Protein AF-A0A0C2VKT3-F1 (afdb_monomer_lite)

Foldseek 3Di:
DDDPVLVLLQLLVVLLVLLLVLLVQLLCCCCPVVVHPPLNVVSVVLNVLSVVVDDPVSVVSHDPPPDPPPDDDPLRVDDPDPLSSNVVSLVRNLVSLCSQLVSCVVPPNVSNVSSVVSSVVSVVSNVVCVVVPD

pLDDT: mean 91.53, std 11.04, range [44.0, 98.75]

Structure (mmCIF, N/CA/C/O backbone):
data_AF-A0A0C2VKT3-F1
#
_entry.id   AF-A0A0C2VKT3-F1
#
loop_
_atom_site.group_PDB
_atom_sit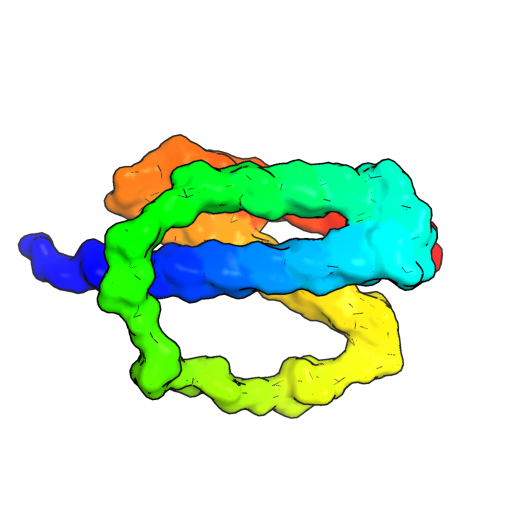e.id
_atom_site.type_symbol
_atom_site.label_atom_id
_atom_site.label_alt_id
_atom_site.label_comp_id
_atom_site.label_asym_id
_atom_site.label_entity_id
_atom_site.label_seq_id
_atom_site.pdbx_PDB_ins_code
_atom_site.Cartn_x
_atom_site.Cartn_y
_atom_site.Cartn_z
_atom_site.occupancy
_atom_site.B_iso_or_equiv
_atom_site.auth_seq_id
_atom_site.auth_comp_id
_atom_site.auth_asym_id
_atom_site.auth_atom_id
_atom_site.pdbx_PDB_model_num
ATOM 1 N N . MET A 1 1 ? 18.850 -9.144 -25.012 1.00 46.22 1 MET A N 1
ATOM 2 C CA . MET A 1 1 ? 18.146 -8.794 -23.759 1.00 46.22 1 MET A CA 1
ATOM 3 C C . MET A 1 1 ? 16.668 -8.713 -24.091 1.00 46.22 1 MET A C 1
ATOM 5 O O . MET A 1 1 ? 16.186 -7.662 -24.487 1.00 46.22 1 MET A O 1
ATOM 9 N N . GLU A 1 2 ? 16.014 -9.872 -24.096 1.00 44.00 2 GLU A N 1
ATOM 10 C CA . GLU A 1 2 ? 14.640 -10.072 -24.577 1.00 44.00 2 GLU A CA 1
ATOM 11 C C . GLU A 1 2 ? 13.592 -9.472 -23.631 1.00 44.00 2 GLU A C 1
ATOM 13 O O . GLU A 1 2 ? 13.833 -9.431 -22.430 1.00 44.00 2 GLU A O 1
ATOM 18 N N . GLU A 1 3 ? 12.463 -9.025 -24.203 1.00 53.09 3 GLU A N 1
ATOM 19 C CA . GLU A 1 3 ? 11.060 -8.892 -23.726 1.00 53.09 3 GLU A CA 1
ATOM 20 C C . GLU A 1 3 ? 10.693 -8.889 -22.218 1.00 53.09 3 GLU A C 1
ATOM 22 O O . GLU A 1 3 ? 9.551 -9.162 -21.839 1.00 53.09 3 GLU A O 1
ATOM 27 N N . ILE A 1 4 ? 11.603 -8.550 -21.313 1.00 60.69 4 ILE A N 1
ATOM 28 C CA . ILE A 1 4 ? 11.334 -8.483 -19.872 1.00 60.69 4 ILE A CA 1
ATOM 29 C C . ILE A 1 4 ? 10.518 -7.222 -19.543 1.00 60.69 4 ILE A C 1
ATOM 31 O O . ILE A 1 4 ? 9.680 -7.246 -18.642 1.00 60.69 4 ILE A O 1
ATOM 35 N N . SER A 1 5 ? 10.695 -6.145 -20.315 1.00 78.06 5 SER A N 1
ATOM 36 C CA . SER A 1 5 ? 10.060 -4.849 -20.050 1.00 78.06 5 SER A CA 1
ATOM 37 C C . SER A 1 5 ? 8.518 -4.917 -20.021 1.00 78.06 5 SER A C 1
ATOM 39 O O . SER A 1 5 ? 7.955 -4.588 -18.978 1.00 78.06 5 SER A O 1
ATOM 41 N N . PRO A 1 6 ? 7.804 -5.466 -21.032 1.00 87.00 6 PRO A N 1
ATOM 42 C CA . PRO A 1 6 ? 6.336 -5.543 -20.994 1.00 87.00 6 PRO A CA 1
ATOM 43 C C . PRO A 1 6 ? 5.778 -6.364 -19.822 1.00 87.00 6 PRO A C 1
ATOM 45 O O . PRO A 1 6 ? 4.744 -6.027 -19.243 1.00 87.00 6 PRO A O 1
ATOM 48 N N . LYS A 1 7 ? 6.466 -7.452 -19.452 1.00 89.56 7 LYS A N 1
ATOM 49 C CA . LYS A 1 7 ? 6.051 -8.327 -18.345 1.00 89.56 7 LYS A CA 1
ATOM 50 C C . LYS A 1 7 ? 6.240 -7.643 -16.990 1.00 89.56 7 LYS A C 1
ATOM 52 O O . LYS A 1 7 ? 5.364 -7.764 -16.135 1.00 89.56 7 LYS A O 1
ATOM 57 N N . ILE A 1 8 ? 7.335 -6.900 -16.808 1.00 92.00 8 ILE A N 1
ATOM 58 C CA . ILE A 1 8 ? 7.554 -6.089 -15.602 1.00 92.00 8 ILE A CA 1
ATOM 59 C C . ILE A 1 8 ? 6.525 -4.961 -15.521 1.00 92.00 8 ILE A C 1
ATOM 61 O O . ILE A 1 8 ? 5.934 -4.761 -14.465 1.00 92.00 8 ILE A O 1
ATOM 65 N N . GLU A 1 9 ? 6.240 -4.263 -16.618 1.00 93.06 9 GLU A N 1
ATOM 66 C CA . GLU A 1 9 ? 5.234 -3.197 -16.607 1.00 93.06 9 GLU A CA 1
ATOM 67 C C . GLU A 1 9 ? 3.840 -3.724 -16.230 1.00 93.06 9 GLU A C 1
ATOM 69 O O . GLU A 1 9 ? 3.139 -3.096 -15.434 1.00 93.06 9 GLU A O 1
ATOM 74 N N . ARG A 1 10 ? 3.458 -4.918 -16.712 1.00 92.44 10 ARG A N 1
ATOM 75 C CA . ARG A 1 10 ? 2.228 -5.602 -16.271 1.00 92.44 10 ARG A CA 1
ATOM 76 C C . ARG A 1 10 ? 2.248 -5.905 -14.771 1.00 92.44 10 ARG A C 1
ATOM 78 O O . ARG A 1 10 ? 1.241 -5.691 -14.095 1.00 92.44 10 ARG A O 1
ATOM 85 N N . LEU A 1 11 ? 3.368 -6.413 -14.252 1.00 93.38 11 LEU A N 1
ATOM 86 C CA . LEU A 1 11 ? 3.534 -6.707 -12.825 1.00 93.38 11 LEU A CA 1
ATOM 87 C C . LEU A 1 11 ? 3.355 -5.439 -11.979 1.00 93.38 11 LEU A C 1
ATOM 89 O O . LEU A 1 11 ? 2.646 -5.462 -10.971 1.00 93.38 11 LEU A O 1
ATOM 93 N N . ILE A 1 12 ? 3.957 -4.330 -12.405 1.00 95.31 12 ILE A N 1
ATOM 94 C CA . ILE A 1 12 ? 3.856 -3.044 -11.718 1.00 95.31 12 ILE A CA 1
ATOM 95 C C . ILE A 1 12 ? 2.415 -2.510 -11.771 1.00 95.31 12 ILE A C 1
ATOM 97 O O . ILE A 1 12 ? 1.900 -2.085 -10.739 1.00 95.31 12 ILE A O 1
ATOM 101 N N . ASP A 1 13 ? 1.729 -2.566 -12.921 1.00 94.06 13 ASP A N 1
ATOM 102 C CA . ASP A 1 13 ? 0.328 -2.113 -13.045 1.00 94.06 13 ASP A CA 1
ATOM 103 C C . ASP A 1 13 ? -0.588 -2.848 -12.065 1.00 94.06 13 ASP A C 1
ATOM 105 O O . ASP A 1 13 ? -1.330 -2.225 -11.302 1.00 94.06 13 ASP A O 1
ATOM 109 N N . ALA A 1 14 ? -0.484 -4.180 -12.047 1.00 93.38 14 ALA A N 1
ATOM 110 C CA . ALA A 1 14 ? -1.310 -5.023 -11.199 1.00 93.38 14 ALA A CA 1
ATOM 111 C C . ALA A 1 14 ? -1.111 -4.695 -9.711 1.00 93.38 14 ALA A C 1
ATOM 113 O O . ALA A 1 14 ? -2.086 -4.559 -8.969 1.00 93.38 14 ALA A O 1
ATOM 114 N N . ASN A 1 15 ? 0.138 -4.522 -9.268 1.00 96.50 15 ASN A N 1
ATOM 115 C CA . ASN A 1 15 ? 0.430 -4.239 -7.862 1.00 96.50 15 ASN A CA 1
ATOM 116 C C . ASN A 1 15 ? 0.115 -2.790 -7.465 1.00 96.50 15 ASN A C 1
ATOM 118 O O . ASN A 1 15 ? -0.344 -2.569 -6.346 1.00 96.50 15 ASN A O 1
ATOM 122 N N . LEU A 1 16 ? 0.256 -1.812 -8.368 1.00 96.88 16 LEU A N 1
ATOM 123 C CA . LEU A 1 16 ? -0.225 -0.446 -8.121 1.00 96.88 16 LEU A CA 1
ATOM 124 C C . LEU A 1 16 ? -1.736 -0.418 -7.903 1.00 96.88 16 LEU A C 1
ATOM 126 O O . LEU A 1 16 ? -2.216 0.273 -6.998 1.00 96.88 16 LEU A O 1
ATOM 130 N N . ASN A 1 17 ? -2.485 -1.177 -8.708 1.00 94.69 17 ASN A N 1
ATOM 131 C CA . ASN A 1 17 ? -3.932 -1.236 -8.571 1.00 94.69 17 ASN A CA 1
ATOM 132 C C . ASN A 1 17 ? -4.347 -1.914 -7.255 1.00 94.69 17 ASN A C 1
ATOM 134 O O . ASN A 1 17 ? -5.128 -1.335 -6.502 1.00 94.69 17 ASN A O 1
ATOM 138 N N . ARG A 1 18 ? -3.755 -3.072 -6.926 1.00 95.31 18 ARG A N 1
ATOM 139 C CA . ARG A 1 18 ? -4.019 -3.795 -5.666 1.00 95.31 18 ARG A CA 1
ATOM 140 C C . ARG A 1 18 ? -3.691 -2.957 -4.430 1.00 95.31 18 ARG A C 1
ATOM 142 O O . ARG A 1 18 ? -4.489 -2.911 -3.496 1.00 95.31 18 ARG A O 1
ATOM 149 N N . LEU A 1 19 ? -2.557 -2.253 -4.440 1.00 98.31 19 LEU A N 1
ATOM 150 C CA . LEU A 1 19 ? -2.166 -1.344 -3.362 1.00 98.31 19 LEU A CA 1
ATOM 151 C C . LEU A 1 19 ? -3.181 -0.206 -3.193 1.00 98.31 19 LEU A C 1
ATOM 153 O O . LEU A 1 19 ? -3.622 0.074 -2.079 1.00 98.31 19 LEU A O 1
ATOM 157 N N . LYS A 1 20 ? -3.599 0.427 -4.295 1.00 97.56 20 LYS A N 1
ATOM 158 C CA . LYS A 1 20 ? -4.596 1.506 -4.265 1.00 97.56 20 LYS A CA 1
ATOM 159 C C . LYS A 1 20 ? -5.951 1.022 -3.740 1.00 97.56 20 LYS A C 1
ATOM 161 O O . LYS A 1 20 ? -6.568 1.728 -2.945 1.00 97.56 20 LYS A O 1
ATOM 166 N N . GLU A 1 21 ? -6.417 -0.143 -4.184 1.00 96.88 21 GLU A N 1
ATOM 167 C CA . GLU A 1 21 ? -7.693 -0.732 -3.759 1.00 96.88 21 GLU A CA 1
ATOM 168 C C . GLU A 1 21 ? -7.683 -1.101 -2.274 1.00 96.88 21 GLU A C 1
ATOM 170 O O . GLU A 1 21 ? -8.588 -0.703 -1.545 1.00 96.88 21 GLU A O 1
ATOM 175 N N . GLY A 1 22 ? -6.637 -1.778 -1.793 1.00 97.75 22 GLY A N 1
ATOM 176 C CA . GLY A 1 22 ? -6.547 -2.137 -0.377 1.00 97.75 22 GLY A CA 1
ATOM 177 C C . GLY A 1 22 ? -6.461 -0.910 0.536 1.00 97.75 22 GLY A C 1
ATOM 178 O O . GLY A 1 22 ? -7.178 -0.828 1.532 1.00 97.75 22 GLY A O 1
ATOM 179 N N . LEU A 1 23 ? -5.677 0.107 0.151 1.00 98.38 23 LEU A N 1
ATOM 180 C CA . LEU A 1 23 ? -5.632 1.384 0.872 1.00 98.38 23 LEU A CA 1
ATOM 181 C C . LEU A 1 23 ? -6.991 2.092 0.876 1.00 98.3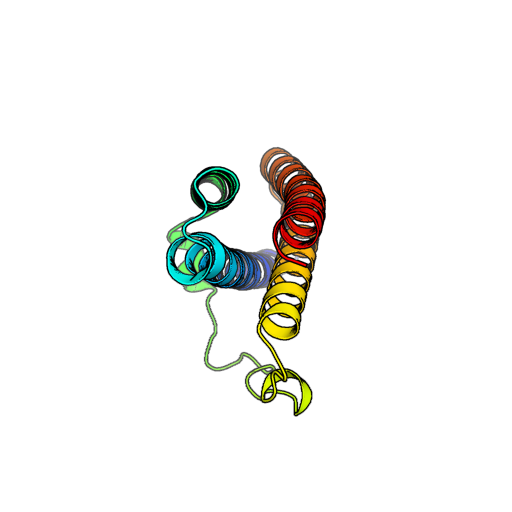8 23 LEU A C 1
ATOM 183 O O . LEU A 1 23 ? -7.344 2.720 1.871 1.00 98.38 23 LEU A O 1
ATOM 187 N N . ARG A 1 24 ? -7.759 2.003 -0.220 1.00 98.44 24 ARG A N 1
ATOM 188 C CA . ARG A 1 24 ? -9.103 2.586 -0.292 1.00 98.44 24 ARG A CA 1
ATOM 189 C C . ARG A 1 24 ? -10.037 1.951 0.732 1.00 98.44 24 ARG A C 1
ATOM 191 O O . ARG A 1 24 ? -10.757 2.685 1.401 1.00 98.44 24 ARG A O 1
ATOM 198 N N . VAL A 1 25 ? -10.010 0.625 0.854 1.00 98.25 25 VAL A N 1
ATOM 199 C CA . VAL A 1 25 ? -10.837 -0.101 1.827 1.00 98.25 25 VAL A CA 1
ATOM 200 C C . VAL A 1 25 ? -10.493 0.330 3.252 1.00 98.25 25 VAL A C 1
ATOM 202 O O . VAL A 1 25 ? -11.394 0.679 4.010 1.00 98.25 25 VAL A O 1
ATOM 205 N N . ILE A 1 26 ? -9.204 0.376 3.604 1.00 98.38 26 ILE A N 1
ATOM 206 C CA . ILE A 1 26 ? -8.758 0.781 4.948 1.00 98.38 26 ILE A CA 1
ATOM 207 C C . ILE A 1 26 ? -9.156 2.237 5.239 1.00 98.38 26 ILE A C 1
ATOM 209 O O . ILE A 1 26 ? -9.677 2.530 6.312 1.00 98.38 26 ILE A O 1
ATOM 213 N N . GLU A 1 27 ? -8.964 3.151 4.280 1.00 98.44 27 GLU A N 1
ATOM 214 C CA . GLU A 1 27 ? -9.356 4.559 4.433 1.00 98.44 27 GLU A CA 1
ATOM 215 C C . GLU A 1 27 ? -10.853 4.712 4.704 1.00 98.44 27 GLU A C 1
ATOM 217 O O . GLU A 1 27 ? -11.238 5.477 5.584 1.00 98.44 27 GLU A O 1
ATOM 222 N N . ASP A 1 28 ? -11.694 4.013 3.942 1.00 98.50 28 ASP A N 1
ATOM 223 C CA . ASP A 1 28 ? -13.145 4.123 4.074 1.00 98.50 28 ASP A CA 1
ATOM 224 C C . ASP A 1 28 ? -13.640 3.492 5.384 1.00 98.50 28 ASP A C 1
ATOM 226 O O . ASP A 1 28 ? -14.580 4.012 5.980 1.00 98.50 28 ASP A O 1
ATOM 230 N N . ILE A 1 29 ? -12.973 2.453 5.895 1.00 98.19 29 ILE A N 1
ATOM 231 C CA . ILE A 1 29 ? -13.241 1.912 7.235 1.00 98.19 29 ILE A CA 1
ATOM 232 C C . ILE A 1 29 ? -12.914 2.956 8.310 1.00 98.19 29 ILE A C 1
ATOM 234 O O . ILE A 1 29 ? -13.779 3.281 9.124 1.00 98.19 29 ILE A O 1
ATOM 238 N N . CYS A 1 30 ? -11.713 3.543 8.286 1.00 98.06 30 CYS A N 1
ATOM 239 C CA . CYS A 1 30 ? -11.349 4.603 9.233 1.00 98.06 30 CYS A CA 1
ATOM 240 C C . CYS A 1 30 ? -12.313 5.795 9.146 1.00 98.06 30 CYS A C 1
ATOM 242 O O . CYS A 1 30 ? -12.766 6.307 10.168 1.00 98.06 30 CYS A O 1
ATOM 244 N N . ARG A 1 31 ? -12.677 6.209 7.927 1.00 97.81 31 ARG A N 1
ATOM 245 C CA . ARG A 1 31 ? -13.536 7.372 7.698 1.00 97.81 31 ARG A CA 1
ATOM 246 C C . ARG A 1 31 ? -14.982 7.135 8.110 1.00 97.81 31 ARG A C 1
ATOM 248 O O . ARG A 1 31 ? -15.551 7.993 8.770 1.00 97.81 31 ARG A O 1
ATOM 255 N N . TYR A 1 32 ? -15.599 6.049 7.659 1.00 98.12 32 TYR A N 1
ATOM 256 C CA . TYR A 1 32 ? -17.052 5.885 7.753 1.00 98.12 32 TYR A CA 1
ATOM 257 C C . TYR A 1 32 ? -17.488 5.005 8.917 1.00 98.12 32 TYR A C 1
ATOM 259 O O . TYR A 1 32 ? -18.584 5.206 9.432 1.00 98.12 32 TYR A O 1
ATOM 267 N N . ILE A 1 33 ? -16.658 4.048 9.340 1.00 97.75 33 ILE A N 1
ATOM 268 C CA . ILE A 1 33 ? -16.978 3.198 10.493 1.00 97.75 33 ILE A CA 1
ATOM 269 C C . ILE A 1 33 ? -16.491 3.869 11.775 1.00 97.75 33 ILE A C 1
ATOM 271 O O . ILE A 1 33 ? -17.265 4.028 12.715 1.00 97.75 33 ILE A O 1
ATOM 275 N N . HIS A 1 34 ? -15.237 4.326 11.791 1.00 97.56 34 HIS A N 1
ATOM 276 C CA . HIS A 1 34 ? -14.632 4.895 13.002 1.00 97.56 34 HIS A CA 1
ATOM 277 C C . HIS A 1 34 ? -14.748 6.417 13.112 1.00 97.56 34 HIS A C 1
ATOM 279 O O . HIS A 1 34 ? -14.486 6.961 14.180 1.00 97.56 34 HIS A O 1
ATOM 285 N N . ASN A 1 35 ? -15.151 7.119 12.043 1.00 97.56 35 ASN A N 1
ATOM 286 C CA . ASN A 1 35 ? -15.140 8.591 11.976 1.00 97.56 35 ASN A CA 1
ATOM 287 C C . ASN A 1 35 ? -13.787 9.192 12.394 1.00 97.56 35 ASN A C 1
ATOM 289 O O . ASN A 1 35 ? -13.708 10.276 12.975 1.00 97.56 35 ASN A O 1
ATOM 293 N N . ASP A 1 36 ? -12.708 8.468 12.106 1.00 97.75 36 ASP A N 1
ATOM 294 C CA . ASP A 1 36 ? -11.385 8.791 12.598 1.00 97.75 36 ASP A CA 1
ATOM 295 C C . ASP A 1 36 ? -10.766 9.950 11.807 1.00 97.75 36 ASP A C 1
ATOM 297 O O . ASP A 1 36 ? -10.703 9.947 10.573 1.00 97.75 36 ASP A O 1
ATOM 301 N N . THR A 1 37 ? -10.279 10.950 12.538 1.00 96.38 37 THR A N 1
ATOM 302 C CA . THR A 1 37 ? -9.683 12.164 11.969 1.00 96.38 37 THR A CA 1
ATOM 303 C C . THR A 1 37 ? -8.156 12.128 11.950 1.00 96.38 37 THR A C 1
ATOM 305 O O . THR A 1 37 ? -7.548 13.034 11.379 1.00 96.38 37 THR A O 1
ATOM 308 N N . GLN A 1 38 ? -7.521 11.089 12.510 1.00 96.69 38 GLN A N 1
ATOM 309 C CA . GLN A 1 38 ? -6.062 11.002 12.614 1.00 96.69 38 GLN A CA 1
ATOM 310 C C . GLN A 1 38 ? -5.424 10.079 11.569 1.00 96.69 38 GLN A C 1
ATOM 312 O O . GLN A 1 38 ? -4.500 10.493 10.869 1.00 96.69 38 GLN A O 1
ATOM 317 N N . LEU A 1 39 ? -5.898 8.845 11.425 1.00 97.69 39 LEU A N 1
ATOM 318 C CA . LEU A 1 39 ? -5.415 7.849 10.463 1.00 97.69 39 LEU A CA 1
ATOM 319 C C . LEU A 1 39 ? -5.980 8.081 9.062 1.00 97.69 39 LEU A C 1
ATOM 321 O O . LEU A 1 39 ? -5.244 7.947 8.083 1.00 97.69 39 LEU A O 1
ATOM 325 N N . THR A 1 40 ? -7.246 8.489 8.936 1.00 98.25 40 THR A N 1
ATOM 326 C CA . THR A 1 40 ? -7.867 8.796 7.631 1.00 98.25 40 THR A CA 1
ATOM 327 C C . THR A 1 40 ? -7.009 9.718 6.743 1.00 98.25 40 THR A C 1
ATOM 329 O O . THR A 1 40 ? -6.754 9.359 5.586 1.00 98.25 40 THR A O 1
ATOM 332 N N . PRO A 1 41 ? -6.527 10.894 7.206 1.00 98.06 41 PRO A N 1
ATOM 333 C CA . PRO A 1 41 ? -5.691 11.761 6.373 1.00 98.06 41 PRO A CA 1
ATOM 334 C C . PRO A 1 41 ? -4.316 11.155 6.051 1.00 98.06 41 PRO A C 1
ATOM 336 O O . PRO A 1 41 ? -3.787 11.406 4.966 1.00 98.06 41 PRO A O 1
ATOM 339 N N . GLN A 1 42 ? -3.747 10.331 6.935 1.00 98.19 42 GLN A N 1
ATOM 340 C CA . GLN A 1 42 ? -2.472 9.650 6.683 1.00 98.19 42 GLN A CA 1
ATOM 341 C C . GLN A 1 42 ? -2.609 8.621 5.553 1.00 98.19 42 GLN A C 1
ATOM 343 O O . GLN A 1 42 ? -1.833 8.639 4.597 1.00 98.19 42 GLN A O 1
ATOM 348 N N . ILE A 1 43 ? -3.657 7.792 5.595 1.00 98.12 43 ILE A N 1
ATOM 349 C CA . ILE A 1 43 ? -3.953 6.802 4.548 1.00 98.12 43 ILE A CA 1
ATOM 350 C C . ILE A 1 43 ? -4.261 7.500 3.215 1.00 98.12 43 ILE A C 1
ATOM 352 O O . ILE A 1 43 ? -3.766 7.094 2.160 1.00 98.12 43 ILE A O 1
ATOM 356 N N . LYS A 1 44 ? -5.025 8.601 3.248 1.00 97.69 44 LYS A N 1
ATOM 357 C CA . LYS A 1 44 ? -5.282 9.429 2.061 1.00 97.69 44 LYS A CA 1
ATOM 358 C C . LYS A 1 44 ? -3.976 9.965 1.459 1.00 97.69 44 LYS A C 1
ATOM 360 O O . LYS A 1 44 ? -3.811 9.947 0.240 1.00 97.69 44 LYS A O 1
ATOM 365 N N . THR A 1 45 ? -3.047 10.422 2.296 1.00 97.50 45 THR A N 1
ATOM 366 C CA . THR A 1 45 ? -1.741 10.944 1.859 1.00 97.50 45 THR A CA 1
ATOM 367 C C . THR A 1 45 ? -0.915 9.858 1.176 1.00 97.50 45 THR A C 1
ATOM 369 O O . THR A 1 45 ? -0.443 10.076 0.060 1.00 97.50 45 THR A O 1
ATOM 372 N N . LEU A 1 46 ? -0.838 8.662 1.769 1.00 97.06 46 LEU A N 1
ATOM 373 C CA . LEU A 1 46 ? -0.209 7.491 1.150 1.00 97.06 46 LEU A CA 1
ATOM 374 C C . LEU A 1 46 ? -0.788 7.185 -0.233 1.00 97.06 46 LEU A C 1
ATOM 376 O O . LEU A 1 46 ? -0.051 6.993 -1.198 1.00 97.06 46 LEU A O 1
ATOM 380 N N . ARG A 1 47 ? -2.118 7.196 -0.365 1.00 96.94 47 ARG A N 1
ATOM 381 C CA . ARG A 1 47 ? -2.775 6.991 -1.662 1.00 96.94 47 ARG A CA 1
ATOM 382 C C . ARG A 1 47 ? -2.401 8.048 -2.695 1.00 96.94 47 ARG A C 1
ATOM 384 O O . ARG A 1 47 ? -2.247 7.706 -3.865 1.00 96.94 47 ARG A O 1
ATOM 391 N N . HIS A 1 48 ? -2.278 9.311 -2.294 1.00 96.12 48 HIS A N 1
ATOM 392 C CA . HIS A 1 48 ? -1.854 10.377 -3.201 1.00 96.12 48 HIS A CA 1
ATOM 393 C C . HIS A 1 48 ? -0.404 10.201 -3.658 1.00 96.12 48 HIS A C 1
ATOM 395 O O . HIS A 1 48 ? -0.117 10.452 -4.826 1.00 96.12 48 HIS A O 1
ATOM 401 N N . GLN A 1 49 ? 0.486 9.716 -2.789 1.00 96.31 49 GLN A N 1
ATOM 402 C CA . GLN A 1 49 ? 1.881 9.448 -3.153 1.00 96.31 49 GLN A CA 1
ATOM 403 C C . GLN A 1 49 ? 2.012 8.402 -4.265 1.00 96.31 49 GLN A C 1
ATOM 405 O O . GLN A 1 49 ? 2.929 8.501 -5.072 1.00 96.31 49 GLN A O 1
ATOM 410 N N . LEU A 1 50 ? 1.070 7.456 -4.379 1.00 96.25 50 LEU A N 1
ATOM 411 C CA . LEU A 1 50 ? 1.075 6.461 -5.459 1.00 96.25 50 LEU A CA 1
ATOM 412 C C . LEU A 1 50 ? 0.990 7.080 -6.857 1.00 96.25 50 LEU A C 1
ATOM 414 O O . LEU A 1 50 ? 1.416 6.447 -7.820 1.00 96.25 50 LEU A O 1
ATOM 418 N N . GLN A 1 51 ? 0.439 8.292 -6.987 1.00 94.75 51 GLN A N 1
ATOM 419 C CA . GLN A 1 51 ? 0.201 8.933 -8.282 1.00 94.75 51 GLN A CA 1
ATOM 420 C C . GLN A 1 51 ? 1.483 9.159 -9.083 1.00 94.75 51 GLN A C 1
ATOM 422 O O . GLN A 1 51 ? 1.439 9.078 -10.306 1.00 94.75 51 GLN A O 1
ATOM 427 N N . SER A 1 52 ? 2.623 9.363 -8.417 1.00 93.69 52 SER A N 1
ATOM 428 C CA . SER A 1 52 ? 3.922 9.517 -9.086 1.00 93.69 52 SER A CA 1
ATOM 429 C C . SER A 1 52 ? 4.371 8.256 -9.831 1.00 93.69 52 SER A C 1
ATOM 431 O O . SER A 1 52 ? 5.156 8.344 -10.771 1.00 93.69 52 SER A O 1
ATOM 433 N N . ALA A 1 53 ? 3.868 7.085 -9.436 1.00 94.75 53 ALA A N 1
ATOM 434 C CA . ALA A 1 53 ? 4.218 5.806 -10.039 1.00 94.75 53 ALA A CA 1
ATOM 435 C C . ALA A 1 53 ? 3.268 5.390 -11.175 1.00 94.75 53 ALA A C 1
ATOM 437 O O . ALA A 1 53 ? 3.552 4.412 -11.875 1.00 94.75 53 ALA A O 1
ATOM 438 N N . TYR A 1 54 ? 2.144 6.091 -11.364 1.00 93.44 54 TYR A N 1
ATOM 439 C CA . TYR A 1 54 ? 1.199 5.813 -12.444 1.00 93.44 54 TYR A CA 1
ATOM 440 C C . TYR A 1 54 ? 1.661 6.438 -13.764 1.00 93.44 54 TYR A C 1
ATOM 442 O O . TYR A 1 54 ? 2.109 7.577 -13.822 1.00 93.44 54 TYR A O 1
ATOM 450 N N . SER A 1 55 ? 1.488 5.690 -14.852 1.00 90.62 55 SER A N 1
ATOM 451 C CA . SER A 1 55 ? 1.748 6.151 -16.215 1.00 90.62 55 SER A CA 1
ATOM 452 C C . SER A 1 55 ? 0.638 5.657 -17.129 1.00 90.62 55 SER A C 1
ATOM 454 O O . SER A 1 55 ? 0.311 4.469 -17.113 1.00 90.62 55 SER A O 1
ATOM 456 N N . ILE A 1 56 ? 0.071 6.549 -17.947 1.00 89.00 56 ILE A N 1
ATOM 457 C CA . ILE A 1 56 ? -0.985 6.186 -18.905 1.00 89.00 56 ILE A CA 1
ATOM 458 C C . ILE A 1 56 ? -0.505 5.124 -19.899 1.00 89.00 56 ILE A C 1
ATOM 460 O O . ILE A 1 56 ? -1.260 4.228 -20.265 1.00 89.00 56 ILE A O 1
ATOM 464 N N . ASN A 1 57 ? 0.785 5.151 -20.243 1.00 88.50 57 ASN A N 1
ATOM 465 C CA . ASN A 1 57 ? 1.394 4.175 -21.137 1.00 88.50 57 ASN A CA 1
ATOM 466 C C . ASN A 1 57 ? 1.350 2.764 -20.549 1.00 88.50 57 ASN A C 1
ATOM 468 O O . ASN A 1 57 ? 1.349 1.801 -21.305 1.00 88.50 57 ASN A O 1
ATOM 472 N N . ARG A 1 58 ? 1.279 2.606 -19.222 1.00 90.38 58 ARG A N 1
ATOM 473 C CA . ARG A 1 58 ? 1.256 1.282 -18.596 1.00 90.38 58 ARG A CA 1
ATOM 474 C C . ARG A 1 58 ? -0.063 0.535 -18.824 1.00 90.38 58 ARG A C 1
ATOM 476 O O . ARG A 1 58 ? -0.081 -0.693 -18.774 1.00 90.38 58 ARG A O 1
ATOM 483 N N . LEU A 1 59 ? -1.141 1.248 -19.165 1.00 87.38 59 LEU A N 1
ATOM 484 C CA . LEU A 1 59 ? -2.443 0.641 -19.461 1.00 87.38 59 LEU A CA 1
ATOM 485 C C . LEU A 1 59 ? -2.374 -0.382 -20.602 1.00 87.38 59 LEU A C 1
ATOM 487 O O . LEU A 1 59 ? -3.131 -1.346 -20.584 1.00 87.38 59 LEU A O 1
ATOM 491 N N . GLN A 1 60 ? -1.440 -0.222 -21.546 1.00 89.69 60 GLN A N 1
ATOM 492 C CA . GLN A 1 60 ? -1.259 -1.164 -22.656 1.00 89.69 60 GLN A CA 1
ATOM 493 C C . GLN A 1 60 ? -0.848 -2.576 -22.200 1.00 89.69 60 GLN A C 1
ATOM 495 O O . GLN A 1 60 ? -1.065 -3.544 -22.920 1.00 89.69 60 GLN A O 1
ATOM 500 N N . TYR A 1 61 ? -0.265 -2.705 -21.003 1.00 89.31 61 TYR A N 1
ATOM 501 C CA . TYR A 1 61 ? 0.186 -3.983 -20.447 1.00 89.31 61 TYR A CA 1
ATOM 502 C C . TYR A 1 61 ? -0.855 -4.632 -19.531 1.00 89.31 61 TYR A C 1
ATOM 504 O O . TYR A 1 61 ? -0.645 -5.745 -19.035 1.00 89.31 61 TYR A O 1
ATOM 512 N N . ARG A 1 62 ? -1.983 -3.954 -19.291 1.00 86.50 62 ARG A N 1
ATOM 513 C CA . ARG A 1 62 ? -3.068 -4.481 -18.474 1.00 86.50 62 ARG A CA 1
ATOM 514 C C . ARG A 1 62 ? -3.726 -5.640 -19.206 1.00 86.50 62 ARG A C 1
ATOM 516 O O . ARG A 1 62 ? -4.398 -5.463 -20.213 1.00 86.50 62 ARG A O 1
ATOM 523 N N . ASN A 1 63 ? -3.565 -6.835 -18.656 1.00 81.56 63 ASN A N 1
ATOM 524 C CA . ASN A 1 63 ? -4.154 -8.042 -19.211 1.00 81.56 63 ASN A CA 1
ATOM 525 C C . ASN A 1 63 ? -5.064 -8.691 -18.168 1.00 81.56 63 ASN A C 1
ATOM 527 O O . ASN A 1 63 ? -4.616 -9.506 -17.357 1.00 81.56 63 ASN A O 1
ATOM 531 N N . ILE A 1 64 ? -6.333 -8.272 -18.201 1.00 79.88 64 ILE A N 1
ATOM 532 C CA . ILE A 1 64 ? -7.411 -8.813 -17.367 1.00 79.88 64 ILE A CA 1
ATOM 533 C C . ILE A 1 64 ? -7.776 -10.216 -17.853 1.00 79.88 64 ILE A C 1
ATOM 535 O O . ILE A 1 64 ? -7.986 -11.109 -17.044 1.00 79.88 64 ILE A O 1
ATOM 539 N N . GLU A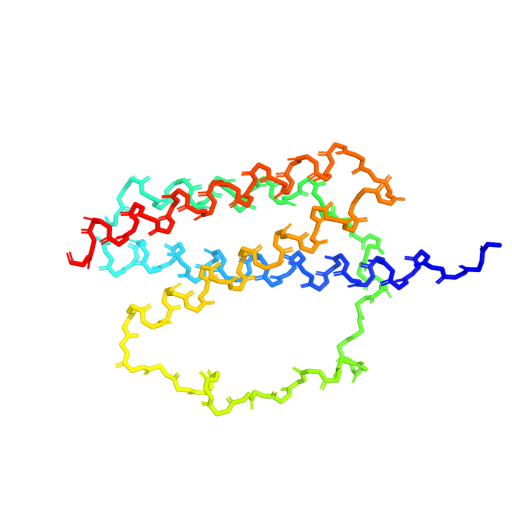 1 65 ? -7.859 -10.445 -19.164 1.00 75.25 65 GLU A N 1
ATOM 540 C CA . GLU A 1 65 ? -8.341 -11.706 -19.742 1.00 75.25 65 GLU A CA 1
ATOM 541 C C . GLU A 1 65 ? -7.434 -12.892 -19.401 1.00 75.25 65 GLU A C 1
ATOM 543 O O . GLU A 1 65 ? -7.928 -13.921 -18.941 1.00 75.25 65 GLU A O 1
ATOM 548 N N . GLY A 1 66 ? -6.121 -12.701 -19.508 1.00 71.56 66 GLY A N 1
ATOM 549 C CA . GLY A 1 66 ? -5.091 -13.679 -19.167 1.00 71.56 66 GLY A CA 1
ATOM 550 C C . GLY A 1 66 ? -4.560 -13.577 -17.736 1.00 71.56 66 GLY A C 1
ATOM 551 O O . GLY A 1 66 ? -3.433 -14.011 -17.490 1.00 71.56 66 GLY A O 1
ATOM 552 N N . ASP A 1 67 ? -5.276 -12.938 -16.805 1.00 72.31 67 ASP A N 1
ATOM 553 C CA . ASP A 1 67 ? -4.978 -13.075 -15.374 1.00 72.31 67 ASP A CA 1
ATOM 554 C C . ASP A 1 67 ? -5.534 -14.416 -14.873 1.00 72.31 67 ASP A C 1
ATOM 556 O O . ASP A 1 67 ? -6.733 -14.687 -14.976 1.00 72.31 67 ASP A O 1
ATOM 560 N N . THR A 1 68 ? -4.648 -15.277 -14.379 1.00 66.62 68 THR A N 1
ATOM 561 C CA . THR A 1 68 ? -4.976 -16.627 -13.910 1.00 66.62 68 THR A CA 1
ATOM 562 C C . THR A 1 68 ? -5.459 -16.648 -12.458 1.00 66.62 68 THR A C 1
ATOM 564 O O . THR A 1 68 ? -6.054 -17.638 -12.040 1.00 66.62 68 THR A O 1
ATOM 567 N N . GLN A 1 69 ? -5.290 -15.558 -11.698 1.00 67.44 69 GLN A N 1
ATOM 568 C CA . GLN A 1 69 ? -5.730 -15.439 -10.298 1.00 67.44 69 GLN A CA 1
ATOM 569 C C . GLN A 1 69 ? -7.141 -14.842 -10.150 1.00 67.44 69 GLN A C 1
ATOM 571 O O . GLN A 1 69 ? -7.428 -14.104 -9.212 1.00 67.44 69 GLN A O 1
ATOM 576 N N . LYS A 1 70 ? -8.059 -15.152 -11.069 1.00 66.19 70 LYS A N 1
ATOM 577 C CA . LYS A 1 70 ? -9.449 -14.658 -10.994 1.00 66.19 70 LYS A CA 1
ATOM 578 C C . LYS A 1 70 ? -10.306 -15.370 -9.956 1.00 66.19 70 LYS A C 1
ATOM 580 O O . LYS A 1 70 ? -11.334 -14.839 -9.546 1.00 66.19 70 LYS A O 1
ATOM 585 N N . GLN A 1 71 ? -9.941 -16.596 -9.596 1.00 72.19 71 GLN A N 1
ATOM 586 C CA . GLN A 1 71 ? -10.730 -17.393 -8.669 1.00 72.19 71 GLN A CA 1
ATOM 587 C C . GLN A 1 71 ? -10.353 -17.040 -7.238 1.00 72.19 71 GLN A C 1
ATOM 589 O O . GLN A 1 71 ? -9.212 -17.242 -6.827 1.00 72.19 71 GLN A O 1
ATOM 594 N N . SER A 1 72 ? -11.331 -16.549 -6.481 1.00 76.06 72 SER A N 1
ATOM 595 C CA . SER A 1 72 ? -11.151 -16.331 -5.055 1.00 76.06 72 SER A CA 1
ATOM 596 C C . SER A 1 72 ? -11.004 -17.651 -4.316 1.00 76.06 72 SER A C 1
ATOM 598 O O . SER A 1 72 ? -11.725 -18.622 -4.566 1.00 76.06 72 SER A O 1
ATOM 600 N N . THR A 1 73 ? -10.092 -17.674 -3.355 1.00 76.19 73 THR A N 1
ATOM 601 C CA . THR A 1 73 ? -10.001 -18.781 -2.402 1.00 76.19 73 THR A CA 1
ATOM 602 C C . THR A 1 73 ? -11.167 -18.721 -1.408 1.00 76.19 73 THR A C 1
ATOM 604 O O . THR A 1 73 ? -11.764 -17.667 -1.184 1.00 76.19 73 THR A O 1
ATOM 607 N N . LYS A 1 74 ? -11.504 -19.843 -0.754 1.00 73.69 74 LYS A N 1
ATOM 608 C CA . LYS A 1 74 ? -12.551 -19.851 0.290 1.00 73.69 74 LYS A CA 1
ATOM 609 C C . LYS A 1 74 ? -12.273 -18.821 1.394 1.00 73.69 74 LYS A C 1
ATOM 611 O O . LYS A 1 74 ? -13.198 -18.164 1.851 1.00 73.69 74 LYS A O 1
ATOM 616 N N . SER A 1 75 ? -11.005 -18.648 1.769 1.00 69.50 75 SER A N 1
ATOM 617 C CA . SER A 1 75 ? -10.557 -17.661 2.756 1.00 69.50 75 SER A CA 1
ATOM 618 C C . SER A 1 75 ? -10.616 -16.212 2.258 1.00 69.50 75 SER A C 1
ATOM 620 O O . SER A 1 75 ? -10.621 -15.296 3.074 1.00 69.50 75 SER A O 1
ATOM 622 N N . GLU A 1 76 ? -10.672 -15.964 0.948 1.00 70.44 76 GLU A N 1
ATOM 623 C CA . GLU A 1 76 ? -10.954 -14.635 0.391 1.00 70.44 76 GLU A CA 1
ATOM 624 C C . GLU A 1 76 ? -12.449 -14.312 0.368 1.00 70.44 76 GLU A C 1
ATOM 626 O O . GLU A 1 76 ? -12.814 -13.148 0.521 1.00 70.44 76 GLU A O 1
ATOM 631 N N . LEU A 1 77 ? -13.301 -15.330 0.209 1.00 74.31 77 LEU A N 1
ATOM 632 C CA . LEU A 1 77 ? -14.758 -15.182 0.132 1.00 74.31 77 LEU A CA 1
ATOM 633 C C . LEU A 1 77 ? -15.422 -14.935 1.492 1.00 74.31 77 LEU A C 1
ATOM 635 O O . LEU A 1 77 ? -16.552 -14.457 1.540 1.00 74.31 77 LEU A O 1
ATOM 639 N N . THR A 1 78 ? -14.744 -15.257 2.594 1.00 75.94 78 THR A N 1
ATOM 640 C CA . THR A 1 78 ? -15.295 -15.119 3.945 1.00 75.94 78 THR A CA 1
ATOM 641 C C . THR A 1 78 ? -14.491 -14.135 4.789 1.00 75.94 78 THR A C 1
ATOM 643 O O . THR A 1 78 ? -13.263 -14.217 4.870 1.00 75.94 78 THR A O 1
ATOM 646 N N . ARG A 1 79 ? -15.197 -13.236 5.478 1.00 82.81 79 ARG A N 1
ATOM 647 C CA . ARG A 1 79 ? -14.672 -12.394 6.562 1.00 82.81 79 ARG A CA 1
ATOM 648 C C . ARG A 1 79 ? -15.592 -12.564 7.763 1.00 82.81 79 ARG A C 1
ATOM 650 O O . ARG A 1 79 ? -16.805 -12.473 7.597 1.00 82.81 79 ARG A O 1
ATOM 657 N N . SER A 1 80 ? -15.035 -12.830 8.939 1.00 84.94 80 SER A N 1
ATOM 658 C CA . SER A 1 80 ? -15.839 -13.120 10.135 1.00 84.94 80 SER A CA 1
ATOM 659 C C . SER A 1 80 ? -16.197 -11.845 10.896 1.00 84.94 80 SER A C 1
ATOM 661 O O . SER A 1 80 ? -17.203 -11.804 11.597 1.00 84.94 80 SER A O 1
ATOM 663 N N . ASN A 1 81 ? -15.372 -10.804 10.772 1.00 90.88 81 ASN A N 1
ATOM 664 C CA . ASN A 1 81 ? -15.539 -9.520 11.447 1.00 90.88 81 ASN A CA 1
ATOM 665 C C . ASN A 1 81 ? -14.761 -8.402 10.712 1.00 90.88 81 ASN A C 1
ATOM 667 O O . ASN A 1 81 ? -14.073 -8.645 9.715 1.00 90.88 81 ASN A O 1
ATOM 671 N N . LEU A 1 82 ? -14.874 -7.165 11.210 1.00 93.50 82 LEU A N 1
ATOM 672 C CA . LEU A 1 82 ? -14.193 -5.997 10.644 1.00 93.50 82 LEU A CA 1
ATOM 673 C C . LEU A 1 82 ? -12.661 -6.095 10.731 1.00 93.50 82 LEU A C 1
ATOM 675 O O . LEU A 1 82 ? -11.974 -5.677 9.801 1.00 93.50 82 LEU A O 1
ATOM 679 N N . ASN A 1 83 ? -12.120 -6.674 11.803 1.00 93.75 83 ASN A N 1
ATOM 680 C CA . ASN A 1 83 ? -10.677 -6.837 11.960 1.00 93.75 83 ASN A CA 1
ATOM 681 C C . ASN A 1 83 ? -10.113 -7.784 10.904 1.00 93.75 83 ASN A C 1
ATOM 683 O O . ASN A 1 83 ? -9.126 -7.433 10.269 1.00 93.75 83 ASN A O 1
ATOM 687 N N . ASP A 1 84 ? -10.774 -8.907 10.616 1.00 92.75 84 ASP A N 1
ATOM 688 C CA . ASP A 1 84 ? -10.369 -9.814 9.534 1.00 92.75 84 ASP A CA 1
ATOM 689 C C . ASP A 1 84 ? -10.292 -9.077 8.186 1.00 92.75 84 ASP A C 1
ATOM 691 O O . ASP A 1 84 ? -9.372 -9.294 7.393 1.00 92.75 84 ASP A O 1
ATOM 695 N N . LEU A 1 85 ? -11.258 -8.189 7.915 1.00 93.88 85 LEU A N 1
ATOM 696 C CA . LEU A 1 85 ? -11.272 -7.369 6.704 1.00 93.88 85 LEU A CA 1
ATOM 697 C C . LEU A 1 85 ? -10.077 -6.409 6.665 1.00 93.88 85 LEU A C 1
ATOM 699 O O . LEU A 1 85 ? -9.432 -6.283 5.621 1.00 93.88 85 LEU A O 1
ATOM 703 N N . VAL A 1 86 ? -9.765 -5.750 7.779 1.00 96.44 86 VAL A N 1
ATOM 704 C CA . VAL A 1 86 ? -8.666 -4.782 7.859 1.00 96.44 86 VAL A CA 1
ATOM 705 C C . VAL A 1 86 ? -7.300 -5.465 7.797 1.00 96.44 86 VAL A C 1
ATOM 707 O O . VAL A 1 86 ? -6.471 -5.039 6.994 1.00 96.44 86 VAL A O 1
ATOM 710 N N . ILE A 1 87 ? -7.095 -6.566 8.530 1.00 95.69 87 ILE A N 1
ATOM 711 C CA . ILE A 1 87 ? -5.873 -7.392 8.470 1.00 95.69 87 ILE A CA 1
ATOM 712 C C . ILE A 1 87 ? -5.610 -7.826 7.027 1.00 95.69 87 ILE A C 1
ATOM 714 O O . ILE A 1 87 ? -4.513 -7.637 6.503 1.00 95.69 87 ILE A O 1
ATOM 718 N N . ALA A 1 88 ? -6.628 -8.357 6.341 1.00 94.69 88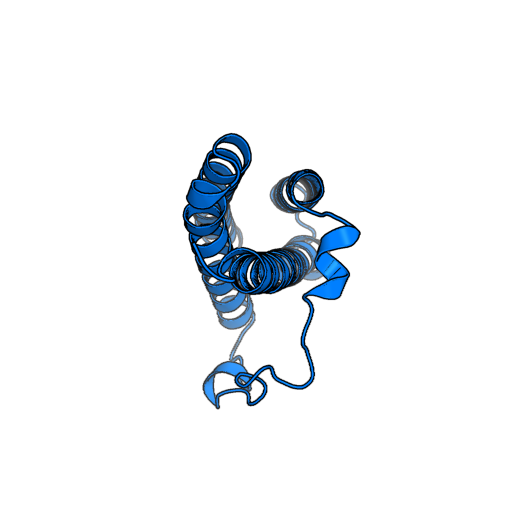 ALA A N 1
ATOM 719 C CA . ALA A 1 88 ? -6.470 -8.820 4.968 1.00 94.69 88 ALA A CA 1
ATOM 720 C C . ALA A 1 88 ? -6.070 -7.690 4.000 1.00 94.69 88 ALA A C 1
ATOM 722 O O . ALA A 1 88 ? -5.277 -7.914 3.084 1.00 94.69 88 ALA A O 1
ATOM 723 N N . ASN A 1 89 ? -6.596 -6.475 4.182 1.00 97.25 89 ASN A N 1
ATOM 724 C CA . ASN A 1 89 ? -6.242 -5.340 3.327 1.00 97.25 89 ASN A CA 1
ATOM 725 C C . ASN A 1 89 ? -4.866 -4.750 3.676 1.00 97.25 89 ASN A C 1
ATOM 727 O O . ASN A 1 89 ? -4.126 -4.388 2.758 1.00 97.25 89 ASN A O 1
ATOM 731 N N . PHE A 1 90 ? -4.467 -4.700 4.951 1.00 98.19 90 PHE A N 1
ATOM 732 C CA . PHE A 1 90 ? -3.098 -4.316 5.318 1.00 98.19 90 PHE A CA 1
ATOM 733 C C . PHE A 1 90 ? -2.078 -5.308 4.757 1.00 98.19 90 PHE A C 1
ATOM 735 O O . PHE A 1 90 ? -1.165 -4.892 4.049 1.00 98.19 90 PHE A O 1
ATOM 742 N N . SER A 1 91 ? -2.289 -6.612 4.943 1.00 96.88 91 SER A N 1
ATOM 743 C CA . SER A 1 91 ? -1.415 -7.650 4.383 1.00 96.88 91 SER A CA 1
ATOM 744 C C . SER A 1 91 ? -1.264 -7.512 2.859 1.00 96.88 91 SER A C 1
ATOM 746 O O . SER A 1 91 ? -0.146 -7.373 2.358 1.00 96.88 91 SER A O 1
ATOM 748 N N . ARG A 1 92 ? -2.371 -7.405 2.110 1.00 95.88 92 ARG A N 1
ATOM 749 C CA . ARG A 1 92 ? -2.332 -7.256 0.640 1.00 95.88 92 ARG A CA 1
ATOM 750 C C . ARG A 1 92 ? -1.640 -5.976 0.175 1.00 95.88 92 ARG A C 1
ATOM 752 O O . ARG A 1 92 ? -0.949 -5.982 -0.847 1.00 95.88 92 ARG A O 1
ATOM 759 N N . THR A 1 93 ? -1.835 -4.862 0.882 1.00 98.31 93 THR A N 1
ATOM 760 C CA . THR A 1 93 ? -1.175 -3.591 0.538 1.00 98.31 93 THR A CA 1
ATOM 761 C C . THR A 1 93 ? 0.322 -3.651 0.827 1.00 98.31 93 THR A C 1
ATOM 763 O O . THR A 1 93 ? 1.115 -3.215 -0.005 1.00 98.31 93 THR A O 1
ATOM 766 N N . GLN A 1 94 ? 0.731 -4.259 1.939 1.00 98.69 94 GLN A N 1
ATOM 767 C CA . GLN A 1 94 ? 2.139 -4.457 2.286 1.00 98.69 94 GLN A CA 1
ATOM 768 C C . GLN A 1 94 ? 2.851 -5.370 1.278 1.00 98.69 94 GLN A C 1
ATOM 770 O O . GLN A 1 94 ? 3.943 -5.031 0.816 1.00 98.69 94 GLN A O 1
ATOM 775 N N . GLU A 1 95 ? 2.221 -6.480 0.883 1.00 98.44 95 GLU A N 1
ATOM 776 C CA . GLU A 1 95 ? 2.715 -7.377 -0.170 1.00 98.44 95 GLU A CA 1
ATOM 777 C C . GLU A 1 95 ? 2.848 -6.649 -1.509 1.00 98.44 95 GLU A C 1
ATOM 779 O O . GLU A 1 95 ? 3.908 -6.684 -2.135 1.00 98.44 95 GLU A O 1
ATOM 784 N N . SER A 1 96 ? 1.812 -5.911 -1.918 1.00 98.50 96 SER A N 1
ATOM 785 C CA . SER A 1 96 ? 1.840 -5.138 -3.166 1.00 98.50 96 SER A CA 1
ATOM 786 C C . SER A 1 96 ? 2.956 -4.090 -3.145 1.00 98.50 96 SER A C 1
ATOM 788 O O . SER A 1 96 ? 3.699 -3.955 -4.116 1.00 98.50 96 SER A O 1
ATOM 790 N N . SER A 1 97 ? 3.134 -3.384 -2.023 1.00 98.69 97 SER A N 1
ATOM 791 C CA . SER A 1 97 ? 4.213 -2.406 -1.852 1.00 98.69 97 SER A CA 1
ATOM 792 C C . SER A 1 97 ? 5.592 -3.064 -1.909 1.00 98.69 97 SER A C 1
ATOM 794 O O . SER A 1 97 ? 6.511 -2.499 -2.495 1.00 98.69 97 SER A O 1
ATOM 796 N N . ARG A 1 98 ? 5.745 -4.277 -1.357 1.00 98.75 98 ARG A N 1
ATOM 797 C CA . ARG A 1 98 ? 6.992 -5.053 -1.435 1.00 98.75 98 ARG A CA 1
ATOM 798 C C . ARG A 1 98 ? 7.322 -5.447 -2.873 1.00 98.75 98 ARG A C 1
ATOM 800 O O . ARG A 1 98 ? 8.475 -5.340 -3.282 1.00 98.75 98 ARG A O 1
ATOM 807 N N . VAL A 1 99 ? 6.325 -5.887 -3.639 1.00 98.56 99 VAL A N 1
ATOM 808 C CA . VAL A 1 99 ? 6.516 -6.231 -5.053 1.00 98.56 99 VAL A CA 1
ATOM 809 C C . VAL A 1 99 ? 6.907 -4.996 -5.859 1.00 98.56 99 VAL A C 1
ATOM 811 O O . VAL A 1 99 ? 7.822 -5.080 -6.675 1.00 98.56 99 VAL A O 1
ATOM 814 N N . LEU A 1 100 ? 6.263 -3.851 -5.622 1.00 98.44 100 LEU A N 1
ATOM 815 C CA . LEU A 1 100 ? 6.594 -2.597 -6.304 1.00 98.44 100 LEU A CA 1
ATOM 816 C C . LEU A 1 100 ? 8.007 -2.120 -5.962 1.00 98.44 100 LEU A C 1
ATOM 818 O O . LEU A 1 100 ? 8.756 -1.797 -6.877 1.00 98.44 100 LEU A O 1
ATOM 822 N N . GLU A 1 101 ? 8.389 -2.151 -4.683 1.00 98.50 101 GLU A N 1
ATOM 823 C CA . GLU A 1 101 ? 9.755 -1.862 -4.229 1.00 98.50 101 GLU A CA 1
ATOM 824 C C . GLU A 1 101 ? 10.783 -2.666 -5.037 1.00 98.50 101 GLU A C 1
ATOM 826 O O . GLU A 1 101 ? 11.660 -2.089 -5.670 1.00 98.50 101 GLU A O 1
ATOM 831 N N . GLU A 1 102 ? 10.655 -3.994 -5.078 1.00 98.44 102 GLU A N 1
ATOM 832 C CA . GLU A 1 102 ? 11.621 -4.842 -5.786 1.00 98.44 102 GLU A CA 1
ATOM 833 C C . GLU A 1 102 ? 11.548 -4.689 -7.314 1.00 98.44 102 GLU A C 1
ATOM 835 O O . GLU A 1 102 ? 12.582 -4.679 -7.979 1.00 98.44 102 GLU A O 1
ATOM 840 N N . SER A 1 103 ? 10.350 -4.522 -7.882 1.00 97.00 103 SER A N 1
ATOM 841 C CA . SER A 1 103 ? 10.169 -4.384 -9.335 1.00 97.00 103 SER A CA 1
ATOM 842 C C . SER A 1 103 ? 10.783 -3.089 -9.859 1.00 97.00 103 SER A C 1
ATOM 844 O O . SER A 1 103 ? 11.438 -3.087 -10.901 1.00 97.00 103 SER A O 1
ATOM 846 N N . PHE A 1 104 ? 10.622 -1.987 -9.123 1.00 96.75 104 PHE A N 1
ATOM 847 C CA . PHE A 1 104 ? 11.176 -0.702 -9.527 1.00 96.75 104 PHE A CA 1
ATOM 848 C C . PHE A 1 104 ? 12.703 -0.653 -9.430 1.00 96.75 104 PHE A C 1
ATOM 850 O O . PHE A 1 104 ? 13.299 0.120 -10.169 1.00 96.75 104 PHE A O 1
ATOM 857 N N . LYS A 1 105 ? 13.383 -1.521 -8.666 1.00 96.44 105 LYS A N 1
ATOM 858 C CA . LYS A 1 105 ? 14.862 -1.606 -8.713 1.00 96.44 105 LYS A CA 1
ATOM 859 C C . LYS A 1 105 ? 15.407 -1.883 -10.114 1.00 96.44 105 LYS A C 1
ATOM 861 O O . LYS A 1 105 ? 16.541 -1.522 -10.408 1.00 96.44 105 LYS A O 1
ATOM 866 N N . LEU A 1 106 ? 14.603 -2.510 -10.973 1.00 94.38 106 LEU A N 1
ATOM 867 C CA . LEU A 1 106 ? 14.976 -2.846 -12.345 1.00 94.38 106 LEU A CA 1
ATOM 868 C C . LEU A 1 106 ? 14.838 -1.665 -13.320 1.00 94.38 106 LEU A C 1
ATOM 870 O O . LEU A 1 106 ? 15.315 -1.763 -14.446 1.00 94.38 106 LEU A O 1
ATOM 874 N N . GLN A 1 107 ? 14.171 -0.574 -12.923 1.00 91.31 107 GLN A N 1
ATOM 875 C CA . GLN A 1 107 ? 13.782 0.506 -13.840 1.00 91.31 107 GLN A CA 1
ATOM 876 C C . GLN A 1 107 ? 13.944 1.923 -13.266 1.00 91.31 107 GLN A C 1
ATOM 878 O O . GLN A 1 107 ? 14.285 2.846 -13.999 1.00 91.31 107 GLN A O 1
ATOM 883 N N . ASN A 1 108 ? 13.660 2.121 -11.978 1.00 94.81 108 ASN A N 1
ATOM 884 C CA . ASN A 1 108 ? 13.641 3.414 -11.303 1.00 94.81 108 ASN A CA 1
ATOM 885 C C . ASN A 1 108 ? 13.912 3.260 -9.789 1.00 94.81 108 ASN A C 1
ATOM 887 O O . ASN A 1 108 ? 13.036 2.880 -9.009 1.00 94.81 108 ASN A O 1
ATOM 891 N N . ILE A 1 109 ? 15.131 3.603 -9.364 1.00 96.94 109 ILE A N 1
ATOM 892 C CA . ILE A 1 109 ? 15.571 3.488 -7.964 1.00 96.94 109 ILE A CA 1
ATOM 893 C C . ILE A 1 109 ? 14.787 4.427 -7.033 1.00 96.94 109 ILE A C 1
ATOM 895 O O . ILE A 1 109 ? 14.483 4.048 -5.903 1.00 96.94 109 ILE A O 1
ATOM 899 N N . GLU A 1 110 ? 14.410 5.621 -7.495 1.00 97.81 110 GLU A N 1
ATOM 900 C CA . GLU A 1 110 ? 13.644 6.580 -6.689 1.00 97.81 110 GLU A CA 1
ATOM 901 C C . GLU A 1 110 ? 12.257 6.029 -6.343 1.00 97.81 110 GLU A C 1
ATOM 903 O O . GLU A 1 110 ? 11.833 6.077 -5.187 1.00 97.81 110 GLU A O 1
ATOM 908 N N . LEU A 1 111 ? 11.572 5.424 -7.320 1.00 97.75 111 LEU A N 1
ATOM 909 C CA . LEU A 1 111 ? 10.296 4.750 -7.079 1.00 97.75 111 LEU A CA 1
ATOM 910 C C . LEU A 1 111 ? 10.467 3.514 -6.187 1.00 97.75 111 LEU A C 1
ATOM 912 O O . LEU A 1 111 ? 9.630 3.281 -5.319 1.00 97.75 111 LEU A O 1
ATOM 916 N N . SER A 1 112 ? 11.557 2.755 -6.332 1.00 98.38 112 SER A N 1
ATOM 917 C CA . SER A 1 112 ? 11.870 1.651 -5.413 1.00 98.38 112 SER A CA 1
ATOM 918 C C . SER A 1 112 ? 11.940 2.134 -3.959 1.00 98.38 112 SER A C 1
ATOM 920 O O . SER A 1 112 ? 11.278 1.568 -3.085 1.00 98.38 112 SER A O 1
ATOM 922 N N . GLU A 1 113 ? 12.694 3.203 -3.685 1.00 98.56 113 GLU A N 1
ATOM 923 C CA . GLU A 1 113 ? 12.796 3.759 -2.329 1.00 98.56 113 GLU A CA 1
ATOM 924 C C . GLU A 1 113 ? 11.467 4.349 -1.836 1.00 98.56 113 GLU A C 1
ATOM 926 O O . GLU A 1 113 ? 11.125 4.172 -0.665 1.00 98.56 113 GLU A O 1
ATOM 931 N N . LEU A 1 114 ? 10.662 4.958 -2.713 1.00 98.38 114 LEU A N 1
ATOM 932 C CA . LEU A 1 114 ? 9.306 5.391 -2.364 1.00 98.38 114 LEU A CA 1
ATOM 933 C C . LEU A 1 114 ? 8.446 4.210 -1.883 1.00 98.38 114 LEU A C 1
ATOM 935 O O . LEU A 1 114 ? 7.827 4.290 -0.823 1.00 98.38 114 LEU A O 1
ATOM 939 N N . PHE A 1 115 ? 8.422 3.089 -2.610 1.00 98.62 115 PHE A N 1
ATOM 940 C CA . PHE A 1 115 ? 7.605 1.930 -2.224 1.00 98.62 115 PHE A CA 1
ATOM 941 C C . PHE A 1 115 ? 8.120 1.199 -0.988 1.00 98.62 115 PHE A C 1
ATOM 943 O O . PHE A 1 115 ? 7.328 0.626 -0.234 1.00 98.62 115 PHE A O 1
ATOM 950 N N . LYS A 1 116 ? 9.421 1.280 -0.715 1.00 98.69 116 LYS A N 1
ATOM 951 C CA . LYS A 1 116 ? 9.978 0.879 0.576 1.00 98.69 116 LYS A CA 1
ATOM 952 C C . LYS A 1 116 ? 9.433 1.761 1.697 1.00 98.69 116 LYS A C 1
ATOM 954 O O . LYS A 1 116 ? 8.904 1.231 2.670 1.00 98.69 116 LYS A O 1
ATOM 959 N N . GLN A 1 117 ? 9.489 3.086 1.559 1.00 98.50 117 GLN A N 1
ATOM 960 C CA . GLN A 1 117 ? 8.952 4.015 2.563 1.00 98.50 117 GLN A CA 1
ATOM 961 C C . GLN A 1 117 ? 7.455 3.793 2.810 1.00 98.50 117 GLN A C 1
ATOM 963 O O . GLN A 1 117 ? 7.043 3.670 3.964 1.00 98.50 117 GLN A O 1
ATOM 968 N N . ILE A 1 118 ? 6.659 3.655 1.744 1.00 98.56 118 ILE A N 1
ATOM 969 C CA . ILE A 1 118 ? 5.225 3.341 1.827 1.00 98.56 118 ILE A CA 1
ATOM 970 C C . ILE A 1 118 ? 4.999 2.041 2.604 1.00 98.56 118 ILE A C 1
ATOM 972 O O . ILE A 1 118 ? 4.163 2.005 3.505 1.00 98.56 118 ILE A O 1
ATOM 976 N N . ARG A 1 119 ? 5.774 0.984 2.327 1.00 98.56 119 ARG A N 1
ATOM 977 C CA . ARG A 1 119 ? 5.665 -0.296 3.041 1.00 98.56 119 ARG A CA 1
ATOM 978 C C . ARG A 1 119 ? 5.924 -0.154 4.542 1.00 98.56 119 ARG A C 1
ATOM 980 O O . ARG A 1 119 ? 5.182 -0.720 5.338 1.00 98.56 119 ARG A O 1
ATOM 987 N N . TYR A 1 120 ? 6.931 0.623 4.943 1.00 98.44 120 TYR A N 1
ATOM 988 C CA . TYR A 1 120 ? 7.186 0.887 6.364 1.00 98.44 120 TYR A CA 1
ATOM 989 C C . TYR A 1 120 ? 6.077 1.724 7.016 1.00 98.44 120 TYR A C 1
ATOM 991 O O . TYR A 1 120 ? 5.692 1.447 8.152 1.00 98.44 120 TYR A O 1
ATOM 999 N N . GLN A 1 121 ? 5.523 2.707 6.302 1.00 98.50 121 GLN A N 1
ATOM 1000 C CA . GLN A 1 121 ? 4.374 3.476 6.786 1.00 98.50 121 GLN A CA 1
ATOM 1001 C C . GLN A 1 121 ? 3.130 2.596 6.951 1.00 98.50 121 GLN A C 1
ATOM 1003 O O . GLN A 1 121 ? 2.421 2.741 7.943 1.00 98.50 121 GLN A O 1
ATOM 1008 N N . LEU A 1 122 ? 2.900 1.636 6.049 1.00 98.62 122 LEU A N 1
ATOM 1009 C CA . LEU A 1 122 ? 1.817 0.656 6.171 1.00 98.62 122 LEU A CA 1
ATOM 1010 C C . LEU A 1 122 ? 1.925 -0.176 7.456 1.00 98.62 122 LEU A C 1
ATOM 1012 O O . LEU A 1 122 ? 0.909 -0.364 8.117 1.00 98.62 122 LEU A O 1
ATOM 1016 N N . TYR A 1 123 ? 3.125 -0.619 7.854 1.00 98.56 123 TYR A N 1
ATOM 1017 C CA . TYR A 1 123 ? 3.313 -1.314 9.140 1.00 98.56 123 TYR A CA 1
ATOM 1018 C C . TYR A 1 123 ? 2.969 -0.418 10.336 1.00 98.56 123 TYR A C 1
ATOM 1020 O O . TYR A 1 123 ? 2.354 -0.860 11.306 1.00 98.56 123 TYR A O 1
ATOM 1028 N N . GLY A 1 124 ? 3.358 0.859 10.267 1.00 98.44 124 GLY A N 1
ATOM 1029 C CA . GLY A 1 124 ? 3.027 1.843 11.296 1.00 98.44 124 GLY A CA 1
ATOM 1030 C C . GLY A 1 124 ? 1.521 2.084 11.409 1.00 98.44 124 GLY A C 1
ATOM 1031 O O . GLY A 1 124 ? 0.984 2.086 12.515 1.00 98.44 124 GLY A O 1
ATOM 1032 N N . LEU A 1 125 ? 0.838 2.237 10.273 1.00 98.38 125 LEU A N 1
ATOM 1033 C CA . LEU A 1 125 ? -0.608 2.454 10.215 1.00 98.38 125 LEU A CA 1
ATOM 1034 C C . LEU A 1 125 ? -1.405 1.231 10.662 1.00 98.38 125 LEU A C 1
ATOM 1036 O O . LEU A 1 125 ? -2.397 1.401 11.362 1.00 98.38 125 LEU A O 1
ATOM 1040 N N . GLU A 1 126 ? -0.969 0.022 10.307 1.00 98.56 126 GLU A N 1
ATOM 1041 C CA . GLU A 1 126 ? -1.586 -1.217 10.790 1.00 98.56 126 GLU A CA 1
ATOM 1042 C C . GLU A 1 126 ? -1.530 -1.289 12.316 1.00 98.56 126 GLU A C 1
ATOM 1044 O O . GLU A 1 126 ? -2.553 -1.472 12.979 1.00 98.56 126 GLU A O 1
ATOM 1049 N N . LYS A 1 127 ? -0.341 -1.060 12.889 1.00 98.44 127 LYS A N 1
ATOM 1050 C CA . LYS A 1 127 ? -0.167 -1.012 14.341 1.00 98.44 127 LYS A CA 1
ATOM 1051 C C . LYS A 1 127 ? -1.045 0.066 14.976 1.00 98.44 127 LYS A C 1
ATOM 1053 O O . LYS A 1 127 ? -1.687 -0.202 15.986 1.00 98.44 127 LYS A O 1
ATOM 1058 N N . ALA A 1 128 ? -1.062 1.273 14.413 1.00 98.25 128 ALA A N 1
ATOM 1059 C CA . ALA A 1 128 ? -1.853 2.375 14.949 1.00 98.25 128 ALA A CA 1
ATOM 1060 C C . ALA A 1 128 ? -3.355 2.060 14.917 1.00 98.25 128 ALA A C 1
ATOM 1062 O O . ALA A 1 128 ? -4.023 2.231 15.930 1.00 98.25 128 ALA A O 1
ATOM 1063 N N . TYR A 1 129 ? -3.861 1.512 13.807 1.00 98.12 129 TYR A N 1
ATOM 1064 C CA . TYR A 1 129 ? -5.254 1.086 13.677 1.00 98.12 129 TYR A CA 1
ATOM 1065 C C . TYR A 1 129 ? -5.656 0.122 14.803 1.00 98.12 129 TYR A C 1
ATOM 1067 O O . TYR A 1 129 ? -6.635 0.366 15.505 1.00 98.12 129 TYR A O 1
ATOM 1075 N N . PHE A 1 130 ? -4.880 -0.944 15.024 1.00 97.62 130 PHE A N 1
ATOM 1076 C CA . PHE A 1 130 ? -5.220 -1.943 16.042 1.00 97.62 130 PHE A CA 1
ATOM 1077 C C . PHE A 1 130 ? -4.966 -1.486 17.477 1.00 97.62 130 PHE A C 1
ATOM 1079 O O . PHE A 1 130 ? -5.516 -2.082 18.388 1.00 97.62 130 PHE A O 1
ATOM 1086 N N . LEU A 1 131 ? -4.171 -0.444 17.714 1.00 97.06 131 LEU A N 1
ATOM 1087 C CA . LEU A 1 131 ? -4.079 0.167 19.044 1.00 97.06 131 LEU A CA 1
ATOM 1088 C C . LEU A 1 131 ? -5.223 1.150 19.320 1.00 97.06 131 LEU A C 1
ATOM 1090 O O . LEU A 1 131 ? -5.504 1.435 20.480 1.00 97.06 131 LEU A O 1
ATOM 1094 N N . SER A 1 132 ? -5.858 1.683 18.275 1.00 96.00 132 SER A N 1
ATOM 1095 C CA . SER A 1 132 ? -6.962 2.637 18.397 1.00 96.00 132 SER A CA 1
ATOM 1096 C C . SER A 1 132 ? -8.341 1.978 18.431 1.00 96.00 132 SER A C 1
ATOM 1098 O O . SER A 1 132 ? -9.241 2.537 19.053 1.00 96.00 132 SER A O 1
ATOM 1100 N N . PHE A 1 133 ? -8.525 0.835 17.757 1.00 92.50 133 PHE A N 1
ATOM 1101 C CA . PHE A 1 133 ? -9.855 0.252 17.519 1.00 92.50 133 PHE A CA 1
ATOM 1102 C C . PHE A 1 133 ? -10.019 -1.224 17.924 1.00 92.50 133 PHE A C 1
ATOM 1104 O O . PHE A 1 133 ? -11.064 -1.796 17.611 1.00 92.50 133 PHE A O 1
ATOM 1111 N N . ASN A 1 134 ? -9.030 -1.841 18.589 1.00 75.44 134 ASN A N 1
ATOM 1112 C CA . ASN A 1 134 ? -9.221 -3.128 19.285 1.00 75.44 134 ASN A CA 1
ATOM 1113 C C . ASN A 1 134 ? -9.489 -2.942 20.773 1.00 75.44 134 ASN A C 1
ATOM 1115 O O . ASN A 1 134 ? -8.895 -2.017 21.368 1.00 75.44 134 ASN A O 1
#

Sequence (134 aa):
MEEISPKIERLIDANLNRLKEGLRVIEDICRYIHNDTQLTPQIKTLRHQLQSAYSINRLQYRNIEGDTQKQSTKS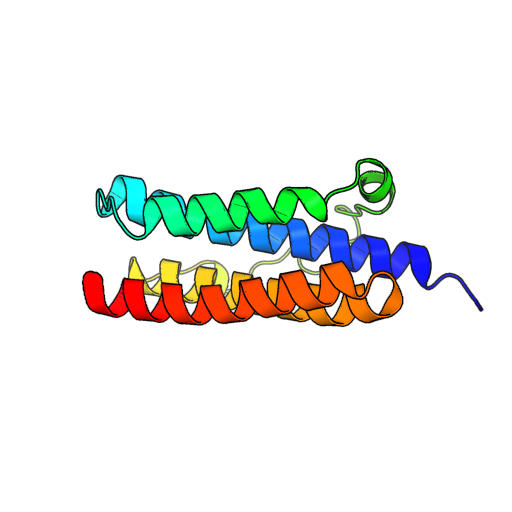ELTRSNLNDLVIANFSRTQESSRVLEESFKLQNIELSELFKQIRYQLYGLEKAYFLSFN

Secondary structure (DSSP, 8-state):
--SHHHHHHHHHHHHHHHHHHHHHHHHHIIIIIS--SSHHHHHHHHHHHGGGG--GGGGGG--STT-S--SPPHHHH---SHHHHHHHH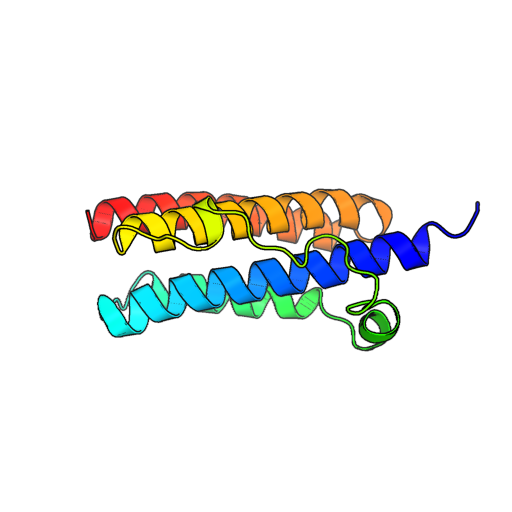HHHHHHHHHHHHHHHTTT-HHHHHHHHHHHHHHHHHHHHHHHHH-

Radius of gyration: 15.76 Å; chains: 1; bounding box: 35×32×44 Å